Protein AF-A0A0F6Z3Y4-F1 (afdb_monomer_lite)

Radius of gyration: 18.3 Å; chains: 1; bounding box: 40×26×62 Å

Organism: NCBI:txid92706

Foldseek 3Di:
DPPPVVQVVLLADQQRPDQFLQLLVLLLVLLVLQLVLQLLLLVLLVPPCSVVSNVVSVVVNVVSVVVSVVVCVVRPDRDHPCLVVLQVQLVVQSVVCSVVSNCVRNPPPDDDDDSVVSSVSSNVSSVSSNVSSVVSNVSNVD

Secondary structure (DSSP, 8-state):
--HHHHHHHHHHSSS-S---HHHHHHHHHHHHHHHHHHHHHHHGGGSTTHHHHHHHHHHHHHHHHHHHHHHHHHH-----TTHHHHHHHHHHHHHHHHHHHHHHHHSSS-----HHHHHHHHHHHHHHHHHHHHHHHHHTT-

Sequence (142 aa):
MKSFTHTAHLAQSGNPRNISQAEGWLLVVQSMGIAVLLAVSFQSHLWEWGGIIRMLAQIVFIILIILVSRGLAKTRRVHPRGFKWRLTCAGILPVVVAVIGGWFWTAPTFHDTSWIITTAVAVGASLPGALVGLELVVRGNK

Structure (mmCIF, N/CA/C/O backbone):
data_AF-A0A0F6Z3Y4-F1
#
_entry.id   AF-A0A0F6Z3Y4-F1
#
loop_
_atom_site.group_PDB
_atom_site.id
_atom_site.type_symbol
_atom_site.label_atom_id
_atom_site.label_alt_id
_atom_site.label_comp_id
_atom_site.label_asym_id
_atom_site.label_entity_id
_atom_site.label_seq_id
_atom_site.pdbx_PDB_ins_code
_atom_site.Cartn_x
_atom_site.Cartn_y
_atom_site.Cartn_z
_atom_site.occupancy
_atom_site.B_iso_or_equiv
_atom_site.auth_seq_id
_atom_site.auth_comp_id
_atom_site.auth_asym_id
_atom_site.auth_atom_id
_atom_site.pdbx_PDB_model_num
ATOM 1 N N . MET A 1 1 ? -13.417 15.561 38.768 1.00 43.88 1 MET A N 1
ATOM 2 C CA . MET A 1 1 ? -12.184 15.120 38.063 1.00 43.88 1 MET A CA 1
ATOM 3 C C . MET A 1 1 ? -12.015 13.585 37.978 1.00 43.88 1 MET A C 1
ATOM 5 O O . MET A 1 1 ? -10.892 13.110 37.928 1.00 43.88 1 MET A O 1
ATOM 9 N N . LYS A 1 2 ? -13.088 12.775 37.881 1.00 45.47 2 LYS A N 1
ATOM 10 C CA . LYS A 1 2 ? -12.994 11.294 37.760 1.00 45.47 2 LYS A CA 1
ATOM 11 C C . LYS A 1 2 ? -13.093 10.756 36.313 1.00 45.47 2 LYS A C 1
ATOM 13 O O . LYS A 1 2 ? -13.066 9.552 36.100 1.00 45.47 2 LYS A O 1
ATOM 18 N N . SER A 1 3 ? -13.205 11.636 35.312 1.00 55.00 3 SER A N 1
ATOM 19 C CA . SER A 1 3 ? -13.575 11.257 33.933 1.00 55.00 3 SER A CA 1
ATOM 20 C C . SER A 1 3 ? -12.396 10.928 33.005 1.00 55.00 3 SER A C 1
ATOM 22 O O . SER A 1 3 ? -12.579 10.177 32.049 1.00 55.00 3 SER A O 1
ATOM 24 N N . PHE A 1 4 ? -11.202 11.475 33.253 1.00 54.12 4 PHE A N 1
ATOM 25 C CA . PHE A 1 4 ? -10.039 11.306 32.362 1.00 54.12 4 PHE A CA 1
ATOM 26 C C . PHE A 1 4 ? -9.247 10.023 32.644 1.00 54.12 4 PHE A C 1
ATOM 28 O O . PHE A 1 4 ? -8.771 9.355 31.729 1.00 54.12 4 PHE A O 1
ATOM 35 N N . THR A 1 5 ? -9.144 9.630 33.912 1.00 55.12 5 THR A N 1
ATOM 36 C CA . THR A 1 5 ? -8.425 8.420 34.327 1.00 55.12 5 THR A CA 1
ATOM 37 C C . THR A 1 5 ? -9.157 7.148 33.906 1.00 55.12 5 THR A C 1
ATOM 39 O O . THR A 1 5 ? -8.517 6.199 33.467 1.00 55.12 5 THR A O 1
ATOM 42 N N . HIS A 1 6 ? -10.493 7.137 33.937 1.00 50.28 6 HIS A N 1
ATOM 43 C CA . HIS A 1 6 ? -11.294 5.976 33.531 1.00 50.28 6 HIS A CA 1
ATOM 44 C C . HIS A 1 6 ? -11.232 5.712 32.014 1.00 50.28 6 HIS A C 1
ATOM 46 O O . HIS A 1 6 ? -11.156 4.568 31.571 1.00 50.28 6 HIS A O 1
ATOM 52 N N . THR A 1 7 ? -11.205 6.767 31.196 1.00 51.25 7 THR A N 1
ATOM 53 C CA . THR A 1 7 ? -11.061 6.667 29.732 1.00 51.25 7 THR A CA 1
ATOM 54 C C . THR A 1 7 ? -9.646 6.261 29.317 1.00 51.25 7 THR A C 1
ATOM 56 O O . THR A 1 7 ? -9.490 5.430 28.421 1.00 51.25 7 THR A O 1
ATOM 59 N N . ALA A 1 8 ? -8.616 6.752 30.012 1.00 51.62 8 ALA A N 1
ATOM 60 C CA . ALA A 1 8 ? -7.237 6.306 29.811 1.00 51.62 8 ALA A CA 1
ATOM 61 C C . ALA A 1 8 ? -7.038 4.824 30.190 1.00 51.62 8 ALA A C 1
ATOM 63 O O . ALA A 1 8 ? -6.362 4.090 29.469 1.00 51.62 8 ALA A O 1
ATOM 64 N N . HIS A 1 9 ? -7.676 4.356 31.268 1.00 48.47 9 HIS A N 1
ATOM 65 C CA . HIS A 1 9 ? -7.593 2.960 31.711 1.00 48.47 9 HIS A CA 1
ATOM 66 C C . HIS A 1 9 ? -8.314 1.987 30.757 1.00 48.47 9 HIS A C 1
ATOM 68 O O . HIS A 1 9 ? -7.852 0.865 30.551 1.00 48.47 9 HIS A O 1
ATOM 74 N N . LEU A 1 10 ? -9.403 2.423 30.111 1.00 48.75 10 LEU A N 1
ATOM 75 C CA . LEU A 1 10 ? -10.107 1.652 29.076 1.00 48.75 10 LEU A CA 1
ATOM 76 C C . LEU A 1 10 ? -9.308 1.555 27.768 1.00 48.75 10 LEU A C 1
ATOM 78 O O . LEU A 1 10 ? -9.282 0.489 27.154 1.00 48.75 10 LEU A O 1
ATOM 82 N N . ALA A 1 11 ? -8.594 2.617 27.380 1.00 48.19 11 ALA A N 1
ATOM 83 C CA . ALA A 1 11 ? -7.655 2.589 26.254 1.00 48.19 11 ALA A CA 1
ATOM 84 C C . ALA A 1 11 ? -6.407 1.720 26.533 1.00 48.19 11 ALA A C 1
ATOM 86 O O . ALA A 1 11 ? -5.775 1.218 25.606 1.00 48.19 11 ALA A O 1
ATOM 87 N N . GLN A 1 12 ? -6.054 1.528 27.810 1.00 50.59 12 GLN A N 1
ATOM 88 C CA . GLN A 1 12 ? -4.986 0.626 28.254 1.00 50.59 12 GLN A CA 1
ATOM 89 C C . GLN A 1 12 ? -5.440 -0.826 28.468 1.00 50.59 12 GLN A C 1
ATOM 91 O O . GLN A 1 12 ? -4.585 -1.710 28.578 1.00 50.59 12 GLN A O 1
ATOM 96 N N . SER A 1 13 ? -6.746 -1.094 28.518 1.00 50.09 13 SER A N 1
ATOM 97 C CA . SER A 1 13 ? -7.264 -2.457 28.629 1.00 50.09 13 SER A CA 1
ATOM 98 C C . SER A 1 13 ? -6.983 -3.234 27.337 1.00 50.09 13 SER A C 1
ATOM 100 O O . SER A 1 13 ? -7.001 -2.665 26.246 1.00 50.09 13 SER A O 1
ATOM 102 N N . GLY A 1 14 ? -6.724 -4.541 27.432 1.00 54.69 14 GLY A N 1
ATOM 103 C CA . GLY A 1 14 ? -6.452 -5.395 26.266 1.00 54.69 14 GLY A CA 1
ATOM 104 C C . GLY A 1 14 ? -7.585 -5.445 25.226 1.00 54.69 14 GLY A C 1
ATOM 105 O O . GLY A 1 14 ? -7.383 -5.997 24.144 1.00 54.69 14 GLY A O 1
ATOM 106 N N . ASN A 1 15 ? -8.747 -4.847 25.528 1.00 58.62 15 ASN A N 1
ATOM 107 C CA . ASN A 1 15 ? -9.931 -4.822 24.678 1.00 58.62 15 ASN A CA 1
ATOM 108 C C . ASN A 1 15 ? -10.591 -3.419 24.659 1.00 58.62 15 ASN A C 1
ATOM 110 O O . ASN A 1 15 ? -11.593 -3.188 25.342 1.00 58.62 15 ASN A O 1
ATOM 114 N N . PRO A 1 16 ? -10.019 -2.446 23.923 1.00 60.75 16 PRO A N 1
ATOM 115 C CA . PRO A 1 16 ? -10.563 -1.093 23.859 1.00 60.75 16 PRO A CA 1
ATOM 116 C C . PRO A 1 16 ? -11.934 -1.080 23.170 1.00 60.75 16 PRO A C 1
ATOM 118 O O . PRO A 1 16 ? -12.098 -1.623 22.081 1.00 60.75 16 PRO A O 1
ATOM 121 N N . ARG A 1 17 ? -12.918 -0.429 23.802 1.00 61.25 17 ARG A N 1
ATOM 122 C CA . ARG A 1 17 ? -14.267 -0.213 23.249 1.00 61.25 17 ARG A CA 1
ATOM 123 C C . ARG A 1 17 ? -14.283 1.009 22.315 1.00 61.25 17 ARG A C 1
ATOM 125 O O . ARG A 1 17 ? -13.516 1.946 22.526 1.00 61.25 17 ARG A O 1
ATOM 132 N N . ASN A 1 18 ? -15.191 1.025 21.330 1.00 68.38 18 ASN A N 1
ATOM 133 C CA . ASN A 1 18 ? -15.374 2.083 20.313 1.00 68.38 18 ASN A CA 1
ATOM 134 C C . ASN A 1 18 ? -14.281 2.183 19.228 1.00 68.38 18 ASN A C 1
ATOM 136 O O . ASN A 1 18 ? -13.919 3.286 18.814 1.00 68.38 18 ASN A O 1
ATOM 140 N N . ILE A 1 19 ? -13.781 1.054 18.725 1.00 76.75 19 ILE A N 1
ATOM 141 C CA . ILE A 1 19 ? -12.886 1.025 17.556 1.00 76.75 19 ILE A CA 1
ATOM 142 C C . ILE A 1 19 ? -13.684 1.347 16.277 1.00 76.75 19 ILE A C 1
ATOM 144 O O . ILE A 1 19 ? -14.831 0.933 16.126 1.00 76.75 19 ILE A O 1
ATOM 148 N N . SER A 1 20 ? -13.097 2.118 15.358 1.00 80.44 20 SER A N 1
ATOM 149 C CA . SER A 1 20 ? -13.741 2.522 14.102 1.00 80.44 20 SER A CA 1
ATOM 150 C C . SER A 1 20 ? -13.480 1.508 12.983 1.00 80.44 20 SER A C 1
ATOM 152 O O . SER A 1 20 ? -12.353 1.391 12.505 1.00 80.44 20 SER A O 1
ATOM 154 N N . GLN A 1 21 ? -14.521 0.812 12.512 1.00 83.19 21 GLN A N 1
ATOM 155 C CA . GLN A 1 21 ? -14.408 -0.076 11.343 1.00 83.19 21 GLN A CA 1
ATOM 156 C C . GLN A 1 21 ? -14.103 0.699 10.053 1.00 83.19 21 GLN A C 1
ATOM 158 O O . GLN A 1 21 ? -13.349 0.226 9.206 1.00 83.19 21 GLN A O 1
ATOM 163 N N . ALA A 1 22 ? -14.657 1.909 9.919 1.00 82.88 22 ALA A N 1
ATOM 164 C CA . ALA A 1 22 ? -14.413 2.776 8.769 1.00 82.88 22 ALA A CA 1
ATOM 165 C C . ALA A 1 22 ? -12.929 3.161 8.654 1.00 82.88 22 ALA A C 1
ATOM 167 O O . ALA A 1 22 ? -12.393 3.223 7.552 1.00 82.88 22 ALA A O 1
ATOM 168 N N . GLU A 1 23 ? -12.250 3.359 9.790 1.00 84.12 23 GLU A N 1
ATOM 169 C CA . GLU A 1 23 ? -10.805 3.609 9.830 1.00 84.12 23 GLU A CA 1
ATOM 170 C C . GLU A 1 23 ? -10.017 2.403 9.297 1.00 84.12 23 GLU A C 1
ATOM 172 O O . GLU A 1 23 ? -9.100 2.562 8.494 1.00 84.12 23 GLU A O 1
ATOM 177 N N . GLY A 1 24 ? -10.426 1.190 9.680 1.00 85.56 24 GLY A N 1
ATOM 178 C CA . GLY A 1 24 ? -9.826 -0.047 9.187 1.00 85.56 24 GLY A CA 1
ATOM 179 C C . GLY A 1 24 ? -9.983 -0.231 7.676 1.00 85.56 24 GLY A C 1
ATOM 180 O O . GLY A 1 24 ? -8.996 -0.474 6.985 1.00 85.56 24 GLY A O 1
ATOM 181 N N . TRP A 1 25 ? -11.195 -0.042 7.144 1.00 89.50 25 TRP 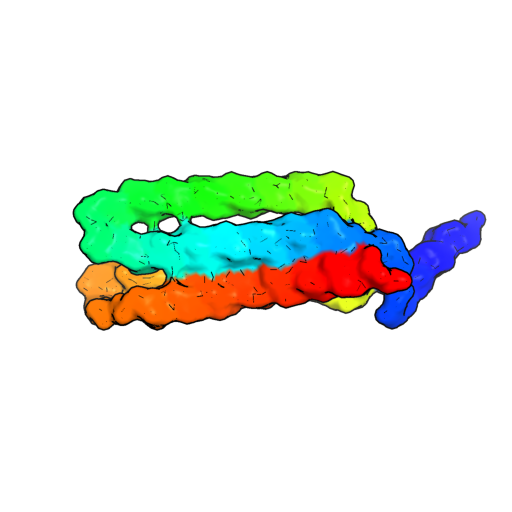A N 1
ATOM 182 C CA . TRP A 1 25 ? -11.448 -0.133 5.701 1.00 89.50 25 TRP A CA 1
ATOM 183 C C . TRP A 1 25 ? -10.685 0.919 4.895 1.00 89.50 25 TRP A C 1
ATOM 185 O O . TRP A 1 25 ? -10.144 0.593 3.840 1.00 89.50 25 TRP A O 1
ATOM 195 N N . LEU A 1 26 ? -10.577 2.152 5.402 1.00 88.50 26 LEU A N 1
ATOM 196 C CA . LEU A 1 26 ? -9.770 3.199 4.768 1.00 88.50 26 LEU A CA 1
ATOM 197 C C . LEU A 1 26 ? -8.299 2.781 4.632 1.00 88.50 26 LEU A C 1
ATOM 199 O O . LEU A 1 26 ? -7.714 2.982 3.571 1.00 88.50 26 LEU A O 1
ATOM 203 N N . LEU A 1 27 ? -7.718 2.163 5.665 1.00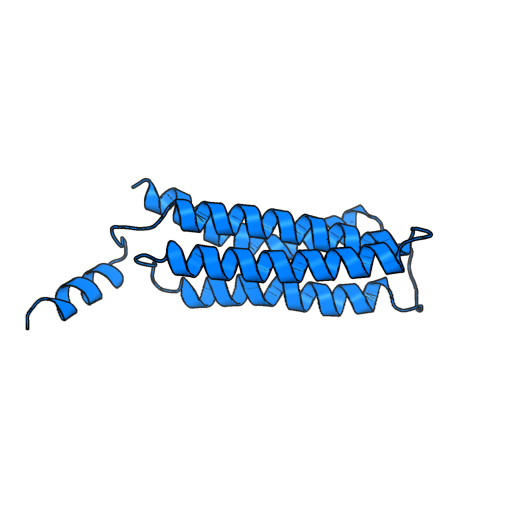 89.06 27 LEU A N 1
ATOM 204 C CA . LEU A 1 27 ? -6.338 1.665 5.621 1.00 89.06 27 LEU A CA 1
ATOM 205 C C . LEU A 1 27 ? -6.168 0.488 4.656 1.00 89.06 27 LEU A C 1
ATOM 207 O O . LEU A 1 27 ? -5.179 0.438 3.931 1.00 89.06 27 LEU A O 1
ATOM 211 N N . VAL A 1 28 ? -7.132 -0.436 4.601 1.00 91.12 28 VAL A N 1
ATOM 212 C CA . VAL A 1 28 ? -7.094 -1.558 3.646 1.00 91.12 28 VAL A CA 1
ATOM 213 C C . VAL A 1 28 ? -7.123 -1.042 2.207 1.00 91.12 28 VAL A C 1
ATOM 215 O O . VAL A 1 28 ? -6.263 -1.410 1.407 1.00 91.12 28 VAL A O 1
ATOM 218 N N . VAL A 1 29 ? -8.059 -0.143 1.891 1.00 90.94 29 VAL A N 1
ATOM 219 C CA . VAL A 1 29 ? -8.171 0.471 0.558 1.00 90.94 29 VAL A CA 1
ATOM 220 C C . VAL A 1 29 ? -6.908 1.260 0.215 1.00 90.94 29 VAL A C 1
ATOM 222 O O . VAL A 1 29 ? -6.407 1.159 -0.905 1.00 90.94 29 VAL A O 1
ATOM 225 N N . GLN A 1 30 ? -6.346 1.995 1.179 1.00 89.06 30 GLN A N 1
ATOM 226 C CA . GLN A 1 30 ? -5.074 2.690 0.997 1.00 89.06 30 GLN A CA 1
ATOM 227 C C . GLN A 1 30 ? -3.952 1.719 0.630 1.00 89.06 30 GLN A C 1
ATOM 229 O O . GLN A 1 30 ? -3.242 1.952 -0.344 1.00 89.06 30 GLN A O 1
ATOM 234 N N . SER A 1 31 ? -3.788 0.634 1.387 1.00 91.50 31 SER A N 1
ATOM 235 C CA . SER A 1 31 ? -2.745 -0.360 1.138 1.00 91.50 31 SER A CA 1
ATOM 236 C C . SER A 1 31 ? -2.892 -1.021 -0.228 1.00 91.50 31 SER A C 1
ATOM 238 O O . SER A 1 31 ? -1.897 -1.172 -0.931 1.00 91.50 31 SER A O 1
ATOM 240 N N . MET A 1 32 ? -4.116 -1.335 -0.653 1.00 92.69 32 MET A N 1
ATOM 241 C CA . MET A 1 32 ? -4.362 -1.837 -2.008 1.00 92.69 32 MET A CA 1
ATOM 242 C C . MET A 1 32 ? -3.947 -0.818 -3.074 1.00 92.69 32 MET A C 1
ATOM 244 O O . MET A 1 32 ? -3.234 -1.169 -4.013 1.00 92.69 32 MET A O 1
ATOM 248 N N . GLY A 1 33 ? -4.329 0.453 -2.910 1.00 92.31 33 GLY A N 1
ATOM 249 C CA . GLY A 1 33 ? -3.928 1.524 -3.825 1.00 92.31 33 GLY A CA 1
ATOM 250 C C . GLY A 1 33 ? -2.408 1.696 -3.894 1.00 92.31 33 GLY A C 1
ATOM 251 O O . GLY A 1 33 ? -1.845 1.794 -4.980 1.00 92.31 33 GLY A O 1
ATOM 252 N N . ILE A 1 34 ? -1.728 1.648 -2.747 1.00 91.94 34 ILE A N 1
ATOM 253 C CA . ILE A 1 34 ? -0.264 1.687 -2.649 1.00 91.94 34 ILE A CA 1
ATOM 254 C C . ILE A 1 34 ? 0.376 0.521 -3.411 1.00 91.94 34 ILE A C 1
ATOM 256 O O . ILE A 1 34 ? 1.317 0.748 -4.169 1.00 91.94 34 ILE A O 1
ATOM 260 N N . ALA A 1 35 ? -0.130 -0.705 -3.243 1.00 92.81 35 ALA A N 1
ATOM 261 C CA . ALA A 1 35 ? 0.398 -1.883 -3.929 1.00 92.81 35 ALA A CA 1
ATOM 262 C C . ALA A 1 35 ? 0.318 -1.723 -5.454 1.00 92.81 35 ALA A C 1
ATOM 264 O O . ALA A 1 35 ? 1.301 -1.943 -6.158 1.00 92.81 35 ALA A O 1
ATOM 265 N N . VAL A 1 36 ? -0.837 -1.279 -5.958 1.00 93.69 36 VAL A N 1
ATOM 266 C CA . VAL A 1 36 ? -1.052 -1.049 -7.393 1.00 93.69 36 VAL A CA 1
ATOM 267 C C . VAL A 1 36 ? -0.112 0.035 -7.915 1.00 93.69 36 VAL A C 1
ATOM 269 O O . VAL A 1 36 ? 0.566 -0.173 -8.917 1.00 93.69 36 VAL A O 1
ATOM 272 N N . LEU A 1 37 ? -0.018 1.172 -7.225 1.00 93.19 37 LEU A N 1
ATOM 273 C CA . LEU A 1 37 ? 0.816 2.296 -7.658 1.00 93.19 37 LEU A CA 1
ATOM 274 C C . LEU A 1 37 ? 2.310 1.954 -7.652 1.00 93.19 37 LEU A C 1
ATOM 276 O O . LEU A 1 37 ? 3.025 2.360 -8.569 1.00 93.19 37 LEU A O 1
ATOM 280 N N . LEU A 1 38 ? 2.780 1.186 -6.664 1.00 91.12 38 LEU A N 1
ATOM 281 C CA . LEU A 1 38 ? 4.156 0.686 -6.621 1.00 91.12 38 LEU A CA 1
ATOM 282 C C . LEU A 1 38 ? 4.433 -0.288 -7.769 1.00 91.12 38 LEU A C 1
ATOM 284 O O . LEU A 1 38 ? 5.420 -0.114 -8.480 1.00 91.12 38 LEU A O 1
ATOM 288 N N . ALA A 1 39 ? 3.549 -1.264 -7.996 1.00 90.81 39 ALA A N 1
ATOM 289 C CA . ALA A 1 39 ? 3.705 -2.232 -9.079 1.00 90.81 39 ALA A CA 1
ATOM 290 C C . ALA A 1 39 ? 3.744 -1.542 -10.451 1.00 90.81 39 ALA A C 1
ATOM 292 O O . ALA A 1 39 ? 4.662 -1.784 -11.232 1.00 90.81 39 ALA A O 1
ATOM 293 N N . VAL A 1 40 ? 2.811 -0.618 -10.710 1.00 90.44 40 VAL A N 1
ATOM 294 C CA . VAL A 1 40 ? 2.784 0.187 -11.942 1.00 90.44 40 VAL A CA 1
ATOM 295 C C . VAL A 1 40 ? 4.060 1.013 -12.076 1.00 90.44 40 VAL A C 1
ATOM 297 O O . VAL A 1 40 ? 4.674 1.027 -13.141 1.00 90.44 40 VAL A O 1
ATOM 300 N N . SER A 1 41 ? 4.507 1.662 -10.997 1.00 88.81 41 SER A N 1
ATOM 301 C CA . SER A 1 41 ? 5.731 2.468 -11.025 1.00 88.81 41 SER A CA 1
ATOM 302 C C . SER A 1 41 ? 6.947 1.628 -11.406 1.00 88.81 41 SER A C 1
ATOM 304 O O . SER A 1 41 ? 7.705 2.031 -12.288 1.00 88.81 41 SER A O 1
ATOM 306 N N . PHE A 1 42 ? 7.102 0.446 -10.806 1.00 87.94 42 PHE A N 1
ATOM 307 C CA . PHE A 1 42 ? 8.219 -0.451 -11.092 1.00 87.94 42 PHE A CA 1
ATOM 308 C C . PHE A 1 42 ? 8.134 -1.077 -12.480 1.00 87.94 42 PHE A C 1
ATOM 310 O O . PHE A 1 42 ? 9.161 -1.218 -13.123 1.00 87.94 42 PHE A O 1
ATOM 317 N N . GLN A 1 43 ? 6.949 -1.424 -12.981 1.00 87.81 43 GLN A N 1
ATOM 318 C CA . GLN A 1 43 ? 6.794 -2.084 -14.286 1.00 87.81 43 GLN A CA 1
ATOM 319 C C . GLN A 1 43 ? 6.840 -1.110 -15.466 1.00 87.81 43 GLN A C 1
ATOM 321 O O . GLN A 1 43 ? 7.245 -1.485 -16.563 1.00 87.81 43 GLN A O 1
ATOM 326 N N . SER A 1 44 ? 6.495 0.159 -15.239 1.00 86.25 44 SER A N 1
ATOM 327 C CA . SER A 1 44 ? 6.446 1.175 -16.294 1.00 86.25 44 SER A CA 1
ATOM 328 C C . SER A 1 44 ? 7.794 1.453 -16.967 1.00 86.25 44 SER A C 1
ATOM 330 O O . SER A 1 44 ? 7.817 2.097 -18.006 1.00 86.25 44 SER A O 1
ATOM 332 N N . HIS A 1 45 ? 8.930 1.003 -16.421 1.00 78.56 45 HIS A N 1
ATOM 333 C CA . HIS A 1 45 ? 10.230 1.153 -17.090 1.00 78.56 45 HIS A CA 1
ATOM 334 C C . HIS A 1 45 ? 10.317 0.428 -18.436 1.00 78.56 45 HIS A C 1
ATOM 336 O O . HIS A 1 45 ? 11.080 0.864 -19.290 1.00 78.56 45 HIS A O 1
ATOM 342 N N . LEU A 1 46 ? 9.497 -0.604 -18.643 1.00 77.81 46 LEU A N 1
ATOM 343 C CA . LEU A 1 46 ? 9.410 -1.347 -19.900 1.00 77.81 46 LEU A CA 1
ATOM 344 C C . LEU A 1 46 ? 8.499 -0.675 -20.939 1.00 77.81 46 LEU A C 1
ATOM 346 O O . LEU A 1 46 ? 8.338 -1.196 -22.039 1.00 77.81 46 LEU A O 1
ATOM 350 N N . TRP A 1 47 ? 7.836 0.431 -20.594 1.00 83.31 47 TRP A N 1
ATOM 351 C CA . TRP A 1 47 ? 6.820 1.061 -21.438 1.00 83.31 47 TRP A CA 1
ATOM 352 C C . TRP A 1 47 ? 7.358 2.333 -22.092 1.00 83.31 47 TRP A C 1
ATOM 354 O O . TRP A 1 47 ? 8.059 3.114 -21.448 1.00 83.31 47 TRP A O 1
ATOM 364 N N . GLU A 1 48 ? 6.946 2.601 -23.334 1.00 84.38 48 GLU A N 1
ATOM 365 C CA . GLU A 1 48 ? 7.337 3.810 -24.084 1.00 84.38 48 GLU A CA 1
ATOM 366 C C . GLU A 1 48 ? 7.013 5.104 -23.315 1.00 84.38 48 GLU A C 1
ATOM 368 O O . GLU A 1 48 ? 7.815 6.032 -23.256 1.00 84.38 48 GLU A O 1
ATOM 373 N N . TRP A 1 49 ? 5.865 5.132 -22.631 1.00 87.81 49 TRP A N 1
ATOM 374 C CA . TRP A 1 49 ? 5.400 6.259 -21.811 1.00 87.81 49 TRP A CA 1
ATOM 375 C C . TRP A 1 49 ? 5.754 6.124 -20.326 1.00 87.81 49 TRP A C 1
ATOM 377 O O . TRP A 1 49 ? 5.169 6.787 -19.463 1.00 87.81 49 TRP A O 1
ATOM 387 N N . GLY A 1 50 ? 6.717 5.260 -20.009 1.00 85.38 50 GLY A N 1
ATOM 388 C CA . GLY A 1 50 ? 7.052 4.846 -18.655 1.00 85.38 50 GLY A CA 1
ATOM 389 C C . GLY A 1 50 ? 7.335 5.981 -17.680 1.00 85.38 50 GLY A C 1
ATOM 390 O O . GLY A 1 50 ? 6.894 5.938 -16.532 1.00 85.38 50 GLY A O 1
ATOM 391 N N . GLY A 1 51 ? 8.043 7.016 -18.139 1.00 85.06 51 GLY A N 1
ATOM 392 C CA . GLY A 1 51 ? 8.357 8.196 -17.331 1.00 85.06 51 GLY A CA 1
ATOM 393 C C . GLY A 1 51 ? 7.111 8.992 -16.929 1.00 85.06 51 GLY A C 1
ATOM 394 O O . GLY A 1 51 ? 6.947 9.324 -15.755 1.00 85.06 51 GLY A O 1
ATOM 395 N N . ILE A 1 52 ? 6.195 9.234 -17.875 1.00 89.75 52 ILE A N 1
ATOM 396 C CA . ILE A 1 52 ? 4.942 9.963 -17.615 1.00 89.75 52 ILE A CA 1
ATOM 397 C C . ILE A 1 52 ? 4.048 9.157 -16.671 1.00 89.75 52 ILE A C 1
ATOM 399 O O . ILE A 1 52 ? 3.501 9.700 -15.713 1.00 89.75 52 ILE A O 1
ATOM 403 N N . ILE A 1 53 ? 3.939 7.848 -16.900 1.00 89.38 53 ILE A N 1
ATOM 404 C CA . ILE A 1 53 ? 3.123 6.953 -16.074 1.00 89.38 53 ILE A CA 1
ATOM 405 C C . ILE A 1 53 ? 3.643 6.913 -14.632 1.00 89.38 53 ILE A C 1
ATOM 407 O O . ILE A 1 53 ? 2.846 7.005 -13.699 1.00 89.38 53 ILE A O 1
ATOM 411 N N . ARG A 1 54 ? 4.966 6.866 -14.431 1.00 87.50 54 ARG A N 1
ATOM 412 C CA . ARG A 1 54 ? 5.593 6.975 -13.102 1.00 87.50 54 ARG A CA 1
ATOM 413 C C . ARG A 1 54 ? 5.277 8.298 -12.414 1.00 87.50 54 ARG A C 1
ATOM 415 O O . ARG A 1 54 ? 4.903 8.293 -11.243 1.00 87.50 54 ARG A O 1
ATOM 422 N N . MET A 1 55 ? 5.384 9.413 -13.135 1.00 89.62 55 MET A N 1
ATOM 423 C CA . MET A 1 55 ? 5.057 10.735 -12.596 1.00 89.62 55 MET A CA 1
ATOM 424 C C . MET A 1 55 ? 3.592 10.800 -12.143 1.00 89.62 55 MET A C 1
ATOM 426 O O . MET A 1 55 ? 3.302 11.222 -11.023 1.00 89.62 55 MET A O 1
ATOM 430 N N . LEU A 1 56 ? 2.661 10.324 -12.975 1.00 92.19 56 LEU A N 1
ATOM 431 C CA . LEU A 1 56 ? 1.240 10.267 -12.627 1.00 92.19 56 LEU A CA 1
ATOM 432 C C . LEU A 1 56 ? 0.987 9.343 -11.430 1.00 92.19 56 LEU A C 1
ATOM 434 O O . LEU A 1 56 ? 0.256 9.721 -10.515 1.00 92.19 56 LEU A O 1
ATOM 438 N N . ALA A 1 57 ? 1.626 8.172 -11.383 1.00 89.56 57 ALA A N 1
ATOM 439 C CA . ALA A 1 57 ? 1.508 7.248 -10.259 1.00 89.56 57 ALA A CA 1
ATOM 440 C C . ALA A 1 57 ? 1.986 7.881 -8.940 1.00 89.56 57 ALA A C 1
ATOM 442 O O . ALA A 1 57 ? 1.325 7.723 -7.915 1.00 89.56 57 ALA A O 1
ATOM 443 N N . GLN A 1 58 ? 3.074 8.657 -8.960 1.00 86.81 58 GLN A N 1
ATOM 444 C CA . GLN A 1 58 ? 3.570 9.393 -7.790 1.00 86.81 58 GLN A CA 1
ATOM 445 C C . GLN A 1 58 ? 2.599 10.491 -7.335 1.00 86.81 58 GLN A C 1
ATOM 447 O O . GLN A 1 58 ? 2.349 10.633 -6.138 1.00 86.81 58 GLN A O 1
ATOM 452 N N . ILE A 1 59 ? 1.998 11.231 -8.272 1.00 92.12 59 ILE A N 1
ATOM 453 C CA . ILE A 1 59 ? 0.966 12.232 -7.959 1.00 92.12 59 ILE A CA 1
ATOM 454 C C . ILE A 1 59 ? -0.235 11.557 -7.286 1.00 92.12 59 ILE A C 1
ATOM 456 O O . ILE A 1 59 ? -0.670 11.990 -6.217 1.00 92.12 59 ILE A O 1
ATOM 460 N N . VAL A 1 60 ? -0.739 10.464 -7.865 1.00 93.06 60 VAL A N 1
ATOM 461 C CA . VAL A 1 60 ? -1.863 9.703 -7.299 1.00 93.06 60 VAL A CA 1
ATOM 462 C C . VAL A 1 60 ? -1.499 9.123 -5.931 1.00 93.06 60 VAL A C 1
ATOM 464 O O . VAL A 1 60 ? -2.323 9.155 -5.020 1.00 93.06 60 VAL A O 1
ATOM 467 N N . PHE A 1 61 ? -0.262 8.661 -5.742 1.00 87.06 61 PHE A N 1
ATOM 468 C CA . PHE A 1 61 ? 0.234 8.151 -4.463 1.00 87.06 61 PHE A CA 1
ATOM 469 C C . PHE A 1 61 ? 0.207 9.219 -3.363 1.00 87.06 61 PHE A C 1
ATOM 471 O O . PHE A 1 61 ? -0.301 8.972 -2.267 1.00 87.06 61 PHE A O 1
ATOM 478 N N . ILE A 1 62 ? 0.683 10.431 -3.661 1.00 87.75 62 ILE A N 1
ATOM 479 C CA . ILE A 1 62 ? 0.645 11.560 -2.723 1.00 87.75 62 ILE A CA 1
ATOM 480 C C . ILE A 1 62 ? -0.806 11.945 -2.404 1.00 87.75 62 ILE A C 1
ATOM 482 O O . ILE A 1 62 ? -1.156 12.107 -1.233 1.00 87.75 62 ILE A O 1
ATOM 486 N N . ILE A 1 63 ? -1.670 12.041 -3.421 1.00 91.44 63 ILE A N 1
ATOM 487 C CA . ILE A 1 63 ? -3.100 12.333 -3.237 1.00 91.44 63 ILE A CA 1
ATOM 488 C C . ILE A 1 63 ? -3.750 11.279 -2.335 1.00 91.44 63 ILE A C 1
ATOM 490 O O . ILE A 1 63 ? -4.469 11.637 -1.402 1.00 91.44 63 ILE A O 1
ATOM 494 N N . LEU A 1 64 ? -3.469 9.995 -2.566 1.00 89.06 64 LEU A N 1
ATOM 495 C CA . LEU A 1 64 ? -3.990 8.891 -1.765 1.00 89.06 64 LEU A CA 1
ATOM 496 C C . LEU A 1 64 ? -3.571 9.023 -0.294 1.00 89.06 64 LEU A C 1
ATOM 498 O O . LEU A 1 64 ? -4.421 8.925 0.591 1.00 89.06 64 LEU A O 1
ATOM 502 N N . ILE A 1 65 ? -2.294 9.318 -0.021 1.00 85.56 65 ILE A N 1
ATOM 503 C CA . ILE A 1 65 ? -1.803 9.563 1.345 1.00 85.56 65 ILE A CA 1
ATOM 504 C C . ILE A 1 65 ? -2.541 10.738 1.992 1.00 85.56 65 ILE A C 1
ATOM 506 O O . ILE A 1 65 ? -2.956 10.634 3.149 1.00 85.56 65 ILE A O 1
ATOM 510 N N . ILE A 1 66 ? -2.735 11.844 1.270 1.00 87.50 66 ILE A N 1
ATOM 511 C CA . ILE A 1 66 ? -3.425 13.032 1.791 1.00 87.50 66 ILE A CA 1
ATOM 512 C C . ILE A 1 66 ? -4.892 12.717 2.099 1.00 87.50 66 ILE A C 1
ATOM 514 O O . ILE A 1 66 ? -5.371 13.025 3.193 1.00 87.50 66 ILE A O 1
ATOM 518 N N . LEU A 1 67 ? -5.614 12.100 1.159 1.00 87.00 67 LEU A N 1
ATOM 519 C CA . LEU A 1 67 ? -7.028 11.759 1.320 1.00 87.00 67 LEU A CA 1
ATOM 520 C C . LEU A 1 67 ? -7.238 10.819 2.501 1.00 87.00 67 LEU A C 1
ATOM 522 O O . LEU A 1 67 ? -8.124 11.063 3.323 1.00 87.00 67 LEU A O 1
ATOM 526 N N . VAL A 1 68 ? -6.395 9.796 2.635 1.00 83.12 68 VAL A N 1
ATOM 527 C CA . VAL A 1 68 ? -6.512 8.847 3.740 1.00 83.12 68 VAL A CA 1
ATOM 528 C C . VAL A 1 68 ? -6.105 9.498 5.055 1.00 83.12 68 VAL A C 1
ATOM 530 O O . VAL A 1 68 ? -6.834 9.358 6.027 1.00 83.12 68 VAL A O 1
ATOM 533 N N . SER A 1 69 ? -5.055 10.320 5.093 1.00 81.81 69 SER A N 1
ATOM 534 C CA . SER A 1 69 ? -4.693 11.081 6.302 1.00 81.81 69 SER A CA 1
ATOM 535 C C . SER A 1 69 ? -5.844 11.973 6.786 1.00 81.81 69 SER A C 1
ATOM 537 O O . SER A 1 69 ? -6.139 12.024 7.982 1.00 81.81 69 SER A O 1
ATOM 539 N N . ARG A 1 70 ? -6.556 12.632 5.860 1.00 84.00 70 ARG A N 1
ATOM 540 C CA . ARG A 1 70 ? -7.759 13.422 6.175 1.00 84.00 70 ARG A CA 1
ATOM 541 C C . ARG A 1 70 ? -8.931 12.540 6.611 1.00 84.00 70 ARG A C 1
ATOM 543 O O . ARG A 1 70 ? -9.658 12.923 7.525 1.00 84.00 70 ARG A O 1
ATOM 550 N N . GLY A 1 71 ? -9.119 11.384 5.976 1.00 80.50 71 GLY A N 1
ATOM 551 C CA . GLY A 1 71 ? -10.131 10.394 6.348 1.00 80.50 71 GLY A CA 1
ATOM 552 C C . GLY A 1 71 ? -9.918 9.873 7.768 1.00 80.50 71 GLY A C 1
ATOM 553 O O . GLY A 1 71 ? -10.809 10.002 8.602 1.00 80.50 71 GLY A O 1
ATOM 554 N N . LEU A 1 72 ? -8.700 9.416 8.071 1.00 79.38 72 LEU A N 1
ATOM 555 C CA . LEU A 1 72 ? -8.277 8.954 9.392 1.00 79.38 72 LEU A CA 1
ATOM 556 C C . LEU A 1 72 ? -8.476 10.034 10.455 1.00 79.38 72 LEU A C 1
ATOM 558 O O . LEU A 1 72 ? -8.977 9.733 11.533 1.00 79.38 72 LEU A O 1
ATOM 562 N N . ALA A 1 73 ? -8.148 11.296 10.157 1.00 78.62 73 ALA A N 1
ATOM 563 C CA . ALA A 1 73 ? -8.373 12.403 11.086 1.00 78.62 73 ALA A CA 1
ATOM 564 C C . ALA A 1 73 ? -9.861 12.596 11.434 1.00 78.62 73 ALA A C 1
ATOM 566 O O . ALA A 1 73 ? -10.177 12.926 12.575 1.00 78.62 73 ALA A O 1
ATOM 567 N N . LYS A 1 74 ? -10.773 12.359 10.481 1.00 76.19 74 LYS A N 1
ATOM 568 C CA . LYS A 1 74 ? -12.229 12.461 10.687 1.00 76.19 74 LYS A CA 1
ATOM 569 C C . LYS A 1 74 ? -12.827 11.242 11.386 1.00 76.19 74 LYS A C 1
ATOM 571 O O . LYS A 1 74 ? -13.786 11.382 12.136 1.00 76.19 74 LYS A O 1
ATOM 576 N N . THR A 1 75 ? -12.291 10.050 11.135 1.00 73.25 75 THR A N 1
ATOM 577 C CA . THR A 1 75 ? -12.825 8.785 11.667 1.00 73.25 75 THR A CA 1
ATOM 578 C C . THR A 1 75 ? -12.110 8.302 12.924 1.00 73.25 75 THR A C 1
ATOM 580 O O . THR A 1 75 ? -12.426 7.212 13.407 1.00 73.25 75 THR A O 1
ATOM 583 N N . ARG A 1 76 ? -11.149 9.084 13.435 1.00 66.94 76 ARG A N 1
ATOM 584 C CA . ARG A 1 76 ? -10.271 8.708 14.543 1.00 66.94 76 ARG A CA 1
ATOM 585 C C . ARG A 1 76 ? -11.076 8.404 15.800 1.00 66.94 76 ARG A C 1
ATOM 587 O O . ARG A 1 76 ? -11.773 9.271 16.326 1.00 66.94 76 ARG A O 1
ATOM 594 N N . ARG A 1 77 ? -10.931 7.184 16.312 1.00 75.81 77 ARG A N 1
ATOM 595 C CA . ARG A 1 77 ? -11.495 6.778 17.608 1.00 75.81 77 ARG A CA 1
ATOM 596 C C . ARG A 1 77 ? -10.414 6.198 18.523 1.00 75.81 77 ARG A C 1
ATOM 598 O O . ARG A 1 77 ? -9.249 6.585 18.444 1.00 75.81 77 ARG A O 1
ATOM 605 N N . VAL A 1 78 ? -10.813 5.329 19.449 1.00 72.38 78 VAL A N 1
ATOM 606 C CA . VAL A 1 78 ? -9.917 4.677 20.403 1.00 72.38 78 VAL A CA 1
ATOM 607 C C . VAL A 1 78 ? -9.079 3.635 19.666 1.00 72.38 78 VAL A C 1
ATOM 609 O O . VAL A 1 78 ? -9.605 2.836 18.892 1.00 72.38 78 VAL A O 1
ATOM 612 N N . HIS A 1 79 ? -7.770 3.638 19.918 1.00 75.06 79 HIS A N 1
ATOM 613 C CA . HIS A 1 79 ? -6.815 2.733 19.281 1.00 75.06 79 HIS A CA 1
ATOM 614 C C . HIS A 1 79 ? -6.247 1.720 20.281 1.00 75.06 79 HIS A C 1
ATOM 616 O O . HIS A 1 79 ? -6.004 2.083 21.434 1.00 75.06 79 HIS A O 1
ATOM 622 N N . PRO A 1 80 ? -5.979 0.471 19.858 1.00 69.75 80 PRO A N 1
ATOM 623 C CA . PRO A 1 80 ? -5.272 -0.497 20.688 1.00 69.75 80 PRO A CA 1
ATOM 624 C C . PRO A 1 80 ? -3.823 -0.074 20.973 1.00 69.75 80 PRO A C 1
ATOM 626 O O . PRO A 1 80 ? -3.202 0.690 20.227 1.00 69.75 80 PRO A O 1
ATOM 629 N N . ARG A 1 81 ? -3.260 -0.578 22.079 1.00 71.50 81 ARG A N 1
ATOM 630 C CA . ARG A 1 81 ? -1.856 -0.334 22.448 1.00 71.50 81 ARG A CA 1
ATOM 631 C C . ARG A 1 81 ? -0.919 -0.726 21.298 1.00 71.50 81 ARG A C 1
ATOM 633 O O . ARG A 1 81 ? -1.099 -1.756 20.659 1.00 71.50 81 ARG A O 1
ATOM 640 N N . GLY A 1 82 ? 0.075 0.120 21.023 1.00 74.25 82 GLY A N 1
ATOM 641 C CA . GLY A 1 82 ? 1.043 -0.090 19.938 1.00 74.25 82 GLY A CA 1
ATOM 642 C C . GLY A 1 82 ? 0.535 0.246 18.528 1.00 74.25 82 GLY A C 1
ATOM 643 O O . GLY A 1 82 ? 1.333 0.238 17.594 1.00 74.25 82 GLY A O 1
ATOM 644 N N . PHE A 1 83 ? -0.744 0.611 18.358 1.00 80.12 83 PHE A N 1
ATOM 645 C CA . PHE A 1 83 ? -1.318 0.936 17.047 1.00 80.12 83 PHE A CA 1
ATOM 646 C C . PHE A 1 83 ? -0.577 2.073 16.336 1.00 80.12 83 PHE A C 1
ATOM 648 O O . PHE A 1 83 ? -0.260 1.950 15.160 1.00 80.12 83 PHE A O 1
ATOM 655 N N . LYS A 1 84 ? -0.224 3.145 17.060 1.00 80.94 84 LYS A N 1
ATOM 656 C CA . LYS A 1 84 ? 0.529 4.274 16.487 1.00 80.94 84 LYS A CA 1
ATOM 657 C C . LYS A 1 84 ? 1.856 3.827 15.874 1.00 80.94 84 LYS A C 1
ATOM 659 O O . LYS A 1 84 ? 2.155 4.216 14.758 1.00 80.94 84 LYS A O 1
ATOM 664 N N . TRP A 1 85 ? 2.620 2.993 16.582 1.00 80.25 85 TRP A N 1
ATOM 665 C CA . TRP A 1 85 ? 3.900 2.487 16.085 1.00 80.25 85 TRP A CA 1
ATOM 666 C C . TRP A 1 85 ? 3.715 1.619 14.839 1.00 80.25 85 TRP A C 1
ATOM 668 O O . TRP A 1 85 ? 4.383 1.828 13.833 1.00 80.25 85 TRP A O 1
ATOM 678 N N . ARG A 1 86 ? 2.745 0.699 14.872 1.00 84.56 86 ARG A N 1
ATOM 679 C CA . ARG A 1 86 ? 2.444 -0.187 13.740 1.00 84.56 86 ARG A CA 1
ATOM 680 C C . ARG A 1 86 ? 1.963 0.582 12.512 1.00 84.56 86 ARG A C 1
ATOM 682 O O . ARG A 1 86 ? 2.395 0.271 11.409 1.00 84.56 86 ARG A O 1
ATOM 689 N N . LEU A 1 87 ? 1.127 1.603 12.707 1.00 84.56 87 LEU A N 1
ATOM 690 C CA . LEU A 1 87 ? 0.680 2.496 11.642 1.00 84.56 87 LEU A CA 1
ATOM 691 C C . LEU A 1 87 ? 1.851 3.302 11.063 1.00 84.56 87 LEU A C 1
ATOM 693 O O . LEU A 1 87 ? 1.961 3.419 9.848 1.00 84.56 87 LEU A O 1
ATOM 697 N N . THR A 1 88 ? 2.759 3.802 11.908 1.00 84.31 88 THR A N 1
ATOM 698 C CA . THR A 1 88 ? 3.971 4.495 11.451 1.00 84.31 88 THR A CA 1
ATOM 699 C C . THR A 1 88 ? 4.859 3.574 10.615 1.00 84.31 88 THR A C 1
ATOM 701 O O . THR A 1 88 ? 5.238 3.949 9.510 1.00 84.31 88 THR A O 1
ATOM 704 N N . CYS A 1 89 ? 5.146 2.354 11.081 1.00 83.88 89 CYS A N 1
ATOM 705 C CA . CYS A 1 89 ? 5.917 1.378 10.305 1.00 83.88 89 CYS A CA 1
ATOM 706 C C . CYS A 1 89 ? 5.234 1.043 8.970 1.00 83.88 89 CYS A C 1
ATOM 708 O O . CYS A 1 89 ? 5.895 1.018 7.934 1.00 83.88 89 CYS A O 1
ATOM 710 N N . ALA A 1 90 ? 3.914 0.841 8.987 1.00 86.94 90 ALA A N 1
ATOM 711 C CA . ALA A 1 90 ? 3.125 0.568 7.790 1.00 86.94 90 ALA A CA 1
ATOM 712 C C . ALA A 1 90 ? 3.085 1.745 6.801 1.00 86.94 90 ALA A C 1
ATOM 714 O O . ALA A 1 90 ? 2.951 1.515 5.605 1.00 86.94 90 ALA A O 1
ATOM 715 N N . GLY A 1 91 ? 3.205 2.987 7.278 1.00 84.31 91 GLY A N 1
ATOM 716 C CA . GLY A 1 91 ? 3.282 4.176 6.428 1.00 84.31 91 GLY A CA 1
ATOM 717 C C . GLY A 1 91 ? 4.681 4.430 5.861 1.00 84.31 91 GLY A C 1
ATOM 718 O O . GLY A 1 91 ? 4.811 4.808 4.700 1.00 84.31 91 GLY A O 1
ATOM 719 N N . ILE A 1 92 ? 5.732 4.202 6.654 1.00 89.50 92 ILE A N 1
ATOM 720 C CA . ILE A 1 92 ? 7.126 4.437 6.241 1.00 89.50 92 ILE A CA 1
ATOM 721 C C . ILE A 1 92 ? 7.590 3.386 5.229 1.00 89.50 92 ILE A C 1
ATOM 723 O O . ILE A 1 92 ? 8.265 3.731 4.261 1.00 89.50 92 ILE A O 1
ATOM 727 N N . LEU A 1 93 ? 7.228 2.114 5.425 1.00 90.44 93 LEU A N 1
ATOM 728 C CA . LEU A 1 93 ? 7.732 1.018 4.598 1.00 90.44 93 LEU A CA 1
ATOM 729 C C . LEU A 1 93 ? 7.437 1.202 3.092 1.00 90.44 93 LEU A C 1
ATOM 731 O O . LEU A 1 93 ? 8.387 1.125 2.313 1.00 90.44 93 LEU A O 1
ATOM 735 N N . PRO A 1 94 ? 6.201 1.512 2.649 1.00 88.25 94 PRO A N 1
ATOM 736 C CA . PRO A 1 94 ? 5.924 1.804 1.244 1.00 88.25 94 PRO A CA 1
ATOM 737 C C . PRO A 1 94 ? 6.745 2.955 0.670 1.00 88.25 94 PRO A C 1
ATOM 739 O O . PRO 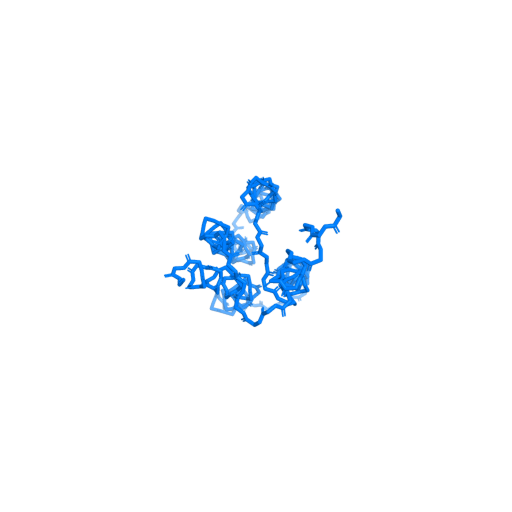A 1 94 ? 7.138 2.892 -0.488 1.00 88.25 94 PRO A O 1
ATOM 742 N N . VAL A 1 95 ? 7.021 3.993 1.464 1.00 89.19 95 VAL A N 1
ATOM 743 C CA . VAL A 1 95 ? 7.824 5.145 1.027 1.00 89.19 95 VAL A CA 1
ATOM 744 C C . VAL A 1 95 ? 9.278 4.729 0.821 1.00 89.19 95 VAL A C 1
ATOM 746 O O . VAL A 1 95 ? 9.862 5.029 -0.215 1.00 89.19 95 VAL A O 1
ATOM 749 N N . VAL A 1 96 ? 9.847 3.983 1.770 1.00 91.56 96 VAL A N 1
ATOM 750 C CA . VAL A 1 96 ? 11.208 3.439 1.657 1.00 91.56 96 VAL A CA 1
ATOM 751 C C . VAL A 1 96 ? 11.324 2.530 0.433 1.00 91.56 96 VAL A C 1
ATOM 753 O O . VAL A 1 96 ? 12.259 2.673 -0.350 1.00 91.56 96 VAL A O 1
ATOM 756 N N . VAL A 1 97 ? 10.348 1.643 0.221 1.00 91.06 97 VAL A N 1
ATOM 757 C CA . VAL A 1 97 ? 10.316 0.744 -0.942 1.00 91.06 97 VAL A CA 1
ATOM 758 C C . VAL A 1 97 ? 10.129 1.515 -2.249 1.00 91.06 97 VAL A C 1
ATOM 760 O O . VAL A 1 97 ? 10.774 1.175 -3.234 1.00 91.06 97 VAL A O 1
ATOM 763 N N . ALA A 1 98 ? 9.316 2.575 -2.274 1.00 88.69 98 ALA A N 1
ATOM 764 C CA . ALA A 1 98 ? 9.172 3.435 -3.447 1.00 88.69 98 ALA A CA 1
ATOM 765 C C . ALA A 1 98 ? 10.506 4.084 -3.843 1.00 88.69 98 ALA A C 1
ATOM 767 O O . ALA A 1 98 ? 10.845 4.111 -5.022 1.00 88.69 98 ALA A O 1
ATOM 768 N N . VAL A 1 99 ? 11.268 4.583 -2.863 1.00 88.69 99 VAL A N 1
ATOM 769 C CA . VAL A 1 99 ? 12.562 5.242 -3.097 1.00 88.69 99 VAL A CA 1
ATOM 770 C C . VAL A 1 99 ? 13.621 4.230 -3.526 1.00 88.69 99 VAL A C 1
ATOM 772 O O . VAL A 1 99 ? 14.245 4.409 -4.570 1.00 88.69 99 VAL A O 1
ATOM 775 N N . ILE A 1 100 ? 13.805 3.152 -2.756 1.00 89.44 100 ILE A N 1
ATOM 776 C CA . ILE A 1 100 ? 14.833 2.139 -3.031 1.00 89.44 100 ILE A CA 1
ATOM 777 C C . ILE A 1 100 ? 14.501 1.372 -4.308 1.00 89.44 100 ILE A C 1
ATOM 779 O O . ILE A 1 100 ? 15.356 1.251 -5.176 1.00 89.44 100 ILE A O 1
ATOM 783 N N . GLY A 1 101 ? 13.270 0.877 -4.445 1.00 84.94 101 GLY A N 1
ATOM 784 C CA . GLY A 1 101 ? 12.824 0.146 -5.630 1.00 84.94 101 GLY A CA 1
ATOM 785 C C . GLY A 1 101 ? 12.769 1.039 -6.866 1.00 84.94 101 GLY A C 1
ATOM 786 O O . GLY A 1 101 ? 13.167 0.618 -7.947 1.00 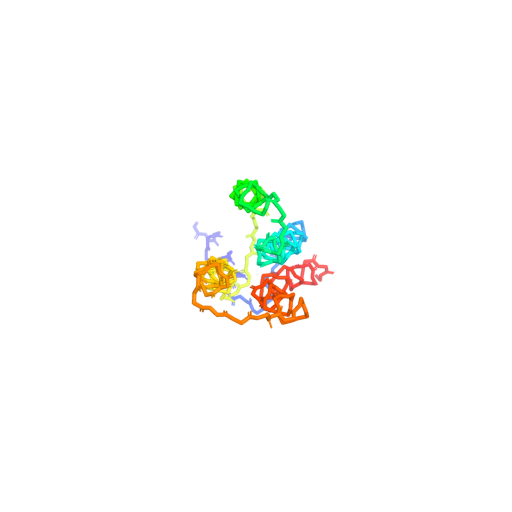84.94 101 GLY A O 1
ATOM 787 N N . GLY A 1 102 ? 12.351 2.298 -6.699 1.00 81.44 102 GLY A N 1
ATOM 788 C CA . GLY A 1 102 ? 12.394 3.298 -7.758 1.00 81.44 102 GLY A CA 1
ATOM 789 C C . GLY A 1 102 ? 13.815 3.484 -8.267 1.00 81.44 102 GLY A C 1
ATOM 790 O O . GLY A 1 102 ? 14.048 3.323 -9.456 1.00 81.44 102 GLY A O 1
ATOM 791 N N . TRP A 1 103 ? 14.781 3.733 -7.385 1.00 83.44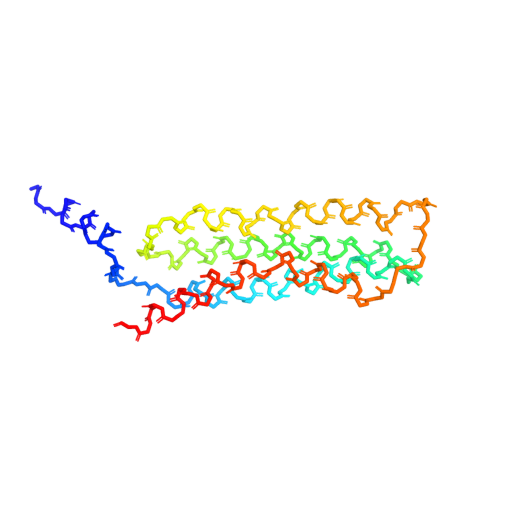 103 TRP A N 1
ATOM 792 C CA . TRP A 1 103 ? 16.190 3.819 -7.771 1.00 83.44 103 TRP A CA 1
ATOM 793 C C . TRP A 1 103 ? 16.705 2.518 -8.405 1.00 83.44 103 TRP A C 1
ATOM 795 O O . TRP A 1 103 ? 17.237 2.544 -9.510 1.00 83.44 103 TRP A O 1
ATOM 805 N N . PHE A 1 104 ? 16.501 1.379 -7.740 1.00 83.44 104 PHE A N 1
ATOM 806 C CA . PHE A 1 104 ? 17.063 0.084 -8.126 1.00 83.44 104 PHE A CA 1
ATOM 807 C C . PHE A 1 104 ? 16.581 -0.405 -9.498 1.00 83.44 104 PHE A C 1
ATOM 809 O O . PHE A 1 104 ? 17.396 -0.863 -10.287 1.00 83.44 104 PHE A O 1
ATOM 816 N N . TRP A 1 105 ? 15.287 -0.272 -9.812 1.00 79.06 105 TRP A N 1
ATOM 817 C CA . TRP A 1 105 ? 14.715 -0.753 -11.081 1.00 79.06 105 TRP A CA 1
ATOM 818 C C . TRP A 1 105 ? 14.644 0.295 -12.191 1.00 79.06 105 TRP A C 1
ATOM 820 O O . TRP A 1 105 ? 14.228 -0.025 -13.301 1.00 79.06 105 TRP A O 1
ATOM 830 N N . THR A 1 106 ? 14.999 1.552 -11.916 1.00 71.81 106 THR A N 1
ATOM 831 C CA . THR A 1 106 ? 15.023 2.598 -12.954 1.00 71.81 106 THR A CA 1
ATOM 832 C C . THR A 1 106 ? 16.423 3.097 -13.284 1.00 71.81 106 THR A C 1
ATOM 834 O O . THR A 1 106 ? 16.593 3.741 -14.320 1.00 71.81 106 THR A O 1
ATOM 837 N N . ALA A 1 107 ? 17.426 2.795 -12.453 1.00 71.94 107 ALA A N 1
ATOM 838 C CA . ALA A 1 107 ? 18.813 3.094 -12.763 1.00 71.94 107 ALA A CA 1
ATOM 839 C C . ALA A 1 107 ? 19.266 2.320 -14.022 1.00 71.94 107 ALA A C 1
ATOM 841 O O . ALA A 1 107 ? 18.956 1.139 -14.162 1.00 71.94 107 ALA A O 1
ATOM 842 N N . PRO A 1 108 ? 20.041 2.952 -14.925 1.00 59.28 108 PRO A N 1
ATOM 843 C CA . PRO A 1 108 ? 20.457 2.362 -16.205 1.00 59.28 108 PRO A CA 1
ATOM 844 C C . PRO A 1 108 ? 21.421 1.169 -16.067 1.00 59.28 108 PRO A C 1
ATOM 846 O O . PRO A 1 108 ? 21.797 0.545 -17.057 1.00 59.28 108 PRO A O 1
ATOM 849 N N . THR A 1 109 ? 21.818 0.828 -14.843 1.00 62.78 109 THR A N 1
ATOM 850 C CA . THR A 1 109 ? 22.642 -0.331 -14.510 1.00 62.78 109 THR A CA 1
ATOM 851 C C . THR A 1 109 ? 21.765 -1.540 -14.145 1.00 62.78 109 THR A C 1
ATOM 853 O O . THR A 1 109 ? 21.617 -1.851 -12.970 1.00 62.78 109 THR A O 1
ATOM 856 N N . PHE A 1 110 ? 21.286 -2.243 -15.179 1.00 59.06 110 PHE A N 1
ATOM 857 C CA . PHE A 1 110 ? 20.970 -3.686 -15.226 1.00 59.06 110 PHE A CA 1
ATOM 858 C C . PHE A 1 110 ? 19.592 -4.281 -14.803 1.00 59.06 110 PHE A C 1
ATOM 860 O O . PHE A 1 110 ? 18.907 -3.830 -13.893 1.00 59.06 110 PHE A O 1
ATOM 867 N N . HIS A 1 111 ? 19.348 -5.441 -15.452 1.00 63.94 111 HIS A N 1
ATOM 868 C CA . HIS A 1 111 ? 18.483 -6.616 -15.195 1.00 63.94 111 HIS A CA 1
ATOM 869 C C . HIS A 1 111 ? 16.993 -6.555 -15.586 1.00 63.94 111 HIS A C 1
ATOM 871 O O . HIS A 1 111 ? 16.184 -5.938 -14.894 1.00 63.94 111 HIS A O 1
ATOM 877 N N . ASP A 1 112 ? 16.614 -7.351 -16.601 1.00 66.88 112 ASP A N 1
ATOM 878 C CA . ASP A 1 112 ? 15.225 -7.761 -16.852 1.00 66.88 112 ASP A CA 1
ATOM 879 C C . ASP A 1 112 ? 14.663 -8.436 -15.597 1.00 66.88 112 ASP A C 1
ATOM 881 O O . ASP A 1 112 ? 14.901 -9.612 -15.310 1.00 66.88 112 ASP A O 1
ATOM 885 N N . THR A 1 113 ? 13.935 -7.662 -14.798 1.00 76.06 113 THR A N 1
ATOM 886 C CA . THR A 1 113 ? 13.291 -8.163 -13.591 1.00 76.06 113 THR A CA 1
ATOM 887 C C . THR A 1 113 ? 11.877 -8.588 -13.947 1.00 76.06 113 THR A C 1
ATOM 889 O O . THR A 1 113 ? 11.071 -7.784 -14.412 1.00 76.06 113 THR A O 1
ATOM 892 N N . SER A 1 114 ? 11.552 -9.856 -13.691 1.00 85.06 114 SER A N 1
ATOM 893 C CA . SER A 1 114 ? 10.199 -10.373 -13.903 1.00 85.06 114 SER A CA 1
ATOM 894 C C . SER A 1 114 ? 9.153 -9.524 -13.173 1.00 85.06 114 SER A C 1
ATOM 896 O O . SER A 1 114 ? 9.321 -9.172 -12.000 1.00 85.06 114 SER A O 1
ATOM 898 N N . TRP A 1 115 ? 8.028 -9.261 -13.844 1.00 86.31 115 TRP A N 1
ATOM 899 C CA . TRP A 1 115 ? 6.876 -8.544 -13.285 1.00 86.31 115 TRP A CA 1
ATOM 900 C C . TRP A 1 115 ? 6.351 -9.179 -11.985 1.00 86.31 115 TRP A C 1
ATOM 902 O O . TRP A 1 115 ? 5.770 -8.495 -11.141 1.00 86.31 115 TRP A O 1
ATOM 912 N N . ILE A 1 116 ? 6.594 -10.480 -11.790 1.00 90.06 116 ILE A N 1
ATOM 913 C CA . ILE A 1 116 ? 6.230 -11.216 -10.575 1.00 90.06 116 ILE A CA 1
ATOM 914 C C . ILE A 1 116 ? 7.000 -10.668 -9.367 1.00 90.06 116 ILE A C 1
ATOM 916 O O . ILE A 1 116 ? 6.410 -10.456 -8.310 1.00 90.06 116 ILE A O 1
ATOM 920 N N . ILE A 1 117 ? 8.298 -10.388 -9.523 1.00 89.75 117 ILE A N 1
ATOM 921 C CA . ILE A 1 117 ? 9.159 -9.904 -8.434 1.00 89.75 117 ILE A CA 1
ATOM 922 C C . ILE A 1 117 ? 8.746 -8.487 -8.032 1.00 89.75 117 ILE A C 1
ATOM 924 O O . ILE A 1 117 ? 8.559 -8.211 -6.847 1.00 89.75 117 ILE A O 1
ATOM 928 N N . THR A 1 118 ? 8.537 -7.598 -9.006 1.00 89.31 118 THR A N 1
ATOM 929 C CA . THR A 1 118 ? 8.119 -6.213 -8.730 1.00 89.31 118 THR A CA 1
ATOM 930 C C . THR A 1 118 ? 6.737 -6.157 -8.078 1.00 89.31 118 THR A C 1
ATOM 932 O O . THR A 1 118 ? 6.524 -5.380 -7.146 1.00 89.31 118 THR A O 1
ATOM 935 N N . THR A 1 119 ? 5.820 -7.040 -8.489 1.00 91.75 119 THR A N 1
ATOM 936 C CA . THR A 1 119 ? 4.499 -7.187 -7.859 1.00 91.75 119 THR A CA 1
ATOM 937 C C . THR A 1 119 ? 4.613 -7.726 -6.434 1.00 91.75 119 THR A C 1
ATOM 939 O O . THR A 1 119 ? 3.989 -7.181 -5.525 1.00 91.75 119 THR A O 1
ATOM 942 N N . ALA A 1 120 ? 5.435 -8.754 -6.202 1.00 92.94 120 ALA A N 1
ATOM 943 C CA . ALA A 1 120 ? 5.640 -9.324 -4.872 1.00 92.94 120 ALA A CA 1
ATOM 944 C C . ALA A 1 120 ? 6.206 -8.288 -3.890 1.00 92.94 120 ALA A C 1
ATOM 946 O O . ALA A 1 120 ? 5.737 -8.194 -2.755 1.00 92.94 120 ALA A O 1
ATOM 947 N N . VAL A 1 121 ? 7.158 -7.461 -4.334 1.00 92.12 121 VAL A N 1
ATOM 948 C CA . VAL A 1 121 ? 7.716 -6.377 -3.514 1.00 92.12 121 VAL A CA 1
ATOM 949 C C . VAL A 1 121 ? 6.673 -5.295 -3.233 1.00 92.12 121 VAL A C 1
ATOM 951 O O . VAL A 1 121 ? 6.547 -4.858 -2.089 1.00 92.12 121 VAL A O 1
ATOM 954 N N . ALA A 1 122 ? 5.875 -4.904 -4.230 1.00 92.50 122 ALA A N 1
ATOM 955 C CA . ALA A 1 122 ? 4.793 -3.939 -4.046 1.00 92.50 122 ALA A CA 1
ATOM 956 C C . ALA A 1 122 ? 3.735 -4.429 -3.037 1.00 92.50 122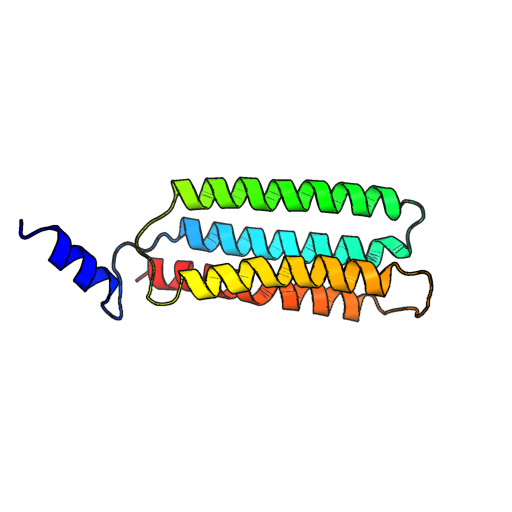 ALA A C 1
ATOM 958 O O . ALA A 1 122 ? 3.348 -3.693 -2.123 1.00 92.50 122 ALA A O 1
ATOM 959 N N . VAL A 1 123 ? 3.314 -5.693 -3.150 1.00 94.06 123 VAL A N 1
ATOM 960 C CA . VAL A 1 123 ? 2.385 -6.322 -2.202 1.00 94.06 123 VAL A CA 1
ATOM 961 C C . VAL A 1 123 ? 3.014 -6.391 -0.813 1.00 94.06 123 VAL A C 1
ATOM 963 O O . VAL A 1 123 ? 2.402 -5.916 0.142 1.00 94.06 123 VAL A O 1
ATOM 966 N N . GLY A 1 124 ? 4.245 -6.894 -0.694 1.00 93.38 124 GLY A N 1
ATOM 967 C CA . GLY A 1 124 ? 4.960 -7.014 0.578 1.00 93.38 124 GLY A CA 1
ATOM 968 C C . GLY A 1 124 ? 5.116 -5.681 1.311 1.00 93.38 124 GLY A C 1
ATOM 969 O O . GLY A 1 124 ? 4.907 -5.617 2.521 1.00 93.38 124 GLY A O 1
ATOM 970 N N . ALA A 1 125 ? 5.391 -4.597 0.583 1.00 91.56 125 ALA A N 1
ATOM 971 C CA . ALA A 1 125 ? 5.485 -3.254 1.150 1.00 91.56 125 ALA A CA 1
ATOM 972 C C . ALA A 1 125 ? 4.138 -2.736 1.679 1.00 91.56 125 ALA A C 1
ATOM 974 O O . ALA A 1 125 ? 4.088 -2.055 2.702 1.00 91.56 125 ALA A O 1
ATOM 975 N N . SER A 1 126 ? 3.040 -3.066 0.995 1.00 92.50 126 SER A N 1
ATOM 976 C CA . SER A 1 126 ? 1.688 -2.624 1.361 1.00 92.50 126 SER A CA 1
ATOM 977 C C . SER A 1 126 ? 1.026 -3.463 2.465 1.00 92.50 126 SER A C 1
ATOM 979 O O . SER A 1 126 ? 0.131 -2.976 3.166 1.00 92.50 126 SER A O 1
ATOM 981 N N . LEU A 1 127 ? 1.469 -4.714 2.627 1.00 92.50 127 LEU A N 1
ATOM 982 C CA . LEU A 1 127 ? 0.825 -5.736 3.449 1.00 92.50 127 LEU A CA 1
ATOM 983 C C . LEU A 1 127 ? 0.712 -5.350 4.934 1.00 92.50 127 LEU A C 1
ATOM 985 O O . LEU A 1 127 ? -0.372 -5.525 5.495 1.00 92.50 127 LEU A O 1
ATOM 989 N N . PRO A 1 128 ? 1.735 -4.758 5.587 1.00 91.12 128 PRO A N 1
ATOM 990 C CA . PRO A 1 128 ? 1.602 -4.314 6.973 1.00 91.12 128 PRO A CA 1
ATOM 991 C C . PRO A 1 128 ? 0.459 -3.315 7.184 1.00 91.12 128 PRO A C 1
ATOM 993 O O . PRO A 1 128 ? -0.238 -3.400 8.193 1.00 91.12 128 PRO A O 1
ATOM 996 N N . GLY A 1 129 ? 0.219 -2.407 6.232 1.00 88.81 129 GLY A N 1
ATOM 997 C CA . GLY A 1 129 ? -0.899 -1.462 6.310 1.00 88.81 129 GLY A CA 1
ATOM 998 C C . GLY A 1 129 ? -2.257 -2.152 6.194 1.00 88.81 129 GLY A C 1
ATOM 999 O O . GLY A 1 129 ? -3.151 -1.873 6.995 1.00 88.81 129 GLY A O 1
ATOM 1000 N N . ALA A 1 130 ? -2.379 -3.133 5.294 1.00 91.06 130 ALA A N 1
ATOM 1001 C CA . ALA A 1 130 ? -3.600 -3.916 5.135 1.00 91.06 130 ALA A CA 1
ATOM 1002 C C . ALA A 1 130 ? -3.903 -4.734 6.399 1.00 91.06 130 ALA A C 1
ATOM 1004 O O . ALA A 1 130 ? -5.041 -4.756 6.856 1.00 91.06 130 ALA A O 1
ATOM 1005 N N . LEU A 1 131 ? -2.884 -5.344 7.015 1.00 91.81 131 LEU A N 1
ATOM 1006 C CA . LEU A 1 131 ? -3.031 -6.089 8.270 1.00 91.81 131 LEU A CA 1
ATOM 1007 C C . LEU A 1 131 ? -3.469 -5.188 9.432 1.00 91.81 131 LEU A C 1
ATOM 1009 O O . LEU A 1 131 ? -4.348 -5.565 10.206 1.00 91.81 131 LEU A O 1
ATOM 1013 N N . VAL A 1 132 ? -2.884 -3.991 9.547 1.00 88.75 132 VAL A N 1
ATOM 1014 C CA . VAL A 1 132 ? -3.283 -2.999 10.559 1.00 88.75 132 VAL A CA 1
ATOM 1015 C C . VAL A 1 132 ? -4.731 -2.545 10.338 1.00 88.75 132 VAL A C 1
ATOM 1017 O O . VAL A 1 132 ? -5.489 -2.437 11.303 1.00 88.75 132 VAL A O 1
ATOM 1020 N N . GLY A 1 133 ? -5.138 -2.334 9.084 1.00 87.69 133 GLY A N 1
ATOM 1021 C CA . GLY A 1 133 ? -6.517 -2.004 8.729 1.00 87.69 133 GLY A CA 1
ATOM 1022 C C . GLY A 1 133 ? -7.505 -3.126 9.055 1.00 87.69 133 GLY A C 1
ATOM 1023 O O . GLY A 1 133 ? -8.499 -2.894 9.741 1.00 87.69 133 GLY A O 1
ATOM 1024 N N . LEU A 1 134 ? -7.203 -4.360 8.641 1.00 90.12 134 LEU A N 1
ATOM 1025 C CA . LEU A 1 134 ? -8.028 -5.542 8.910 1.00 90.12 134 LEU A CA 1
ATOM 1026 C C . LEU A 1 134 ? -8.208 -5.789 10.408 1.00 90.12 134 LEU A C 1
ATOM 1028 O O . LEU A 1 134 ? -9.308 -6.110 10.853 1.00 90.12 134 LEU A O 1
ATOM 1032 N N . GLU A 1 135 ? -7.162 -5.593 11.210 1.00 87.25 135 GLU A N 1
ATOM 1033 C CA . GLU A 1 135 ? -7.271 -5.729 12.659 1.00 87.25 135 GLU A CA 1
ATOM 1034 C C . GLU A 1 135 ? -8.272 -4.737 13.264 1.00 87.25 135 GLU A C 1
ATOM 1036 O O . GLU A 1 135 ? -9.039 -5.112 14.154 1.00 87.25 135 GLU A O 1
ATOM 1041 N N . LEU A 1 136 ? -8.310 -3.491 12.778 1.00 84.44 136 LEU A N 1
ATOM 1042 C CA . LEU A 1 136 ? -9.314 -2.520 13.215 1.00 84.44 136 LEU A CA 1
ATOM 1043 C C . LEU A 1 136 ? -10.726 -2.924 12.790 1.00 84.44 136 LEU A C 1
ATOM 1045 O O . LEU A 1 136 ? -11.652 -2.774 13.586 1.00 84.44 136 LEU A O 1
ATOM 1049 N N . VAL A 1 137 ? -10.896 -3.461 11.577 1.00 87.12 137 VAL A N 1
ATOM 1050 C CA . VAL A 1 137 ? -12.198 -3.963 11.104 1.00 87.12 137 VAL A CA 1
ATOM 1051 C C . VAL A 1 137 ? -12.690 -5.097 12.006 1.00 87.12 137 VAL A C 1
ATOM 1053 O O . VAL A 1 137 ? -13.807 -5.038 12.514 1.00 87.12 137 VAL A O 1
ATOM 1056 N N . VAL A 1 138 ? -11.840 -6.093 12.273 1.00 86.31 138 VAL A N 1
ATOM 1057 C CA . VAL A 1 138 ? -12.192 -7.263 13.093 1.00 86.31 138 VAL A CA 1
ATOM 1058 C C . VAL A 1 138 ? -12.493 -6.868 14.536 1.00 86.31 138 VAL A C 1
ATOM 1060 O O . VAL A 1 138 ? -13.464 -7.350 15.116 1.00 86.31 138 VAL A O 1
ATOM 1063 N N . ARG A 1 139 ? -11.676 -5.997 15.140 1.00 81.12 139 ARG A N 1
ATOM 1064 C CA . ARG A 1 139 ? -11.886 -5.560 16.528 1.00 81.12 139 ARG A CA 1
ATOM 1065 C C . ARG A 1 139 ? -13.048 -4.577 16.670 1.00 81.12 139 ARG A C 1
ATOM 1067 O O . ARG A 1 139 ? -13.661 -4.549 17.725 1.00 81.12 139 ARG A O 1
ATOM 1074 N N . GLY A 1 140 ? -13.361 -3.792 15.640 1.00 76.31 140 GLY A N 1
ATOM 1075 C CA . GLY A 1 140 ? -14.523 -2.902 15.629 1.00 76.31 140 GLY A CA 1
ATOM 1076 C C . GLY A 1 140 ? -15.862 -3.623 15.454 1.00 76.31 140 GLY A C 1
ATOM 1077 O O . GLY A 1 140 ? -16.899 -2.978 15.560 1.00 76.31 140 GLY A O 1
ATOM 1078 N N . ASN A 1 141 ? -15.861 -4.925 15.151 1.00 71.31 141 ASN A N 1
ATOM 1079 C CA . ASN A 1 141 ? -17.064 -5.761 15.047 1.00 71.31 141 ASN A CA 1
ATOM 1080 C C . ASN A 1 141 ? -17.365 -6.564 16.328 1.00 71.31 141 ASN A C 1
ATOM 1082 O O . ASN A 1 141 ? -18.306 -7.352 16.348 1.00 71.31 141 ASN A O 1
ATOM 1086 N N . LYS A 1 142 ? -16.541 -6.406 17.369 1.00 60.97 142 LYS A N 1
ATOM 1087 C CA . LYS A 1 142 ? -16.689 -7.040 18.686 1.00 60.97 142 LYS A CA 1
ATOM 1088 C C . LYS A 1 142 ? -17.148 -6.016 19.718 1.00 60.97 142 LYS A C 1
ATOM 1090 O O . LYS A 1 142 ? -17.843 -6.436 20.665 1.00 60.97 142 LYS A O 1
#

pLDDT: mean 80.62, std 12.98, range [43.88, 94.06]